Protein AF-A0A2X3UIL5-F1 (afdb_monomer_lite)

Structure (mmCIF, N/CA/C/O backbone):
data_AF-A0A2X3UIL5-F1
#
_entry.id   AF-A0A2X3UIL5-F1
#
loop_
_atom_site.group_PDB
_atom_site.id
_atom_site.type_symbol
_atom_site.label_atom_id
_atom_site.label_alt_id
_atom_site.label_comp_id
_atom_site.label_asym_id
_atom_site.label_entity_id
_atom_site.label_seq_id
_atom_site.pdbx_PDB_ins_code
_atom_site.Cartn_x
_atom_site.Cartn_y
_atom_site.Cartn_z
_atom_site.occupancy
_atom_site.B_iso_or_equiv
_atom_site.auth_seq_id
_atom_site.auth_comp_id
_atom_site.auth_asym_id
_atom_site.auth_atom_id
_atom_site.pdbx_PDB_model_num
ATOM 1 N N . MET A 1 1 ? 7.615 8.160 -7.210 1.00 90.81 1 MET A N 1
ATOM 2 C CA . MET A 1 1 ? 6.297 7.933 -7.821 1.00 90.81 1 MET A CA 1
ATOM 3 C C . MET A 1 1 ? 5.353 9.059 -7.447 1.00 90.81 1 MET A C 1
ATOM 5 O O . MET A 1 1 ? 5.347 9.493 -6.292 1.00 90.81 1 MET A O 1
ATOM 9 N N . THR A 1 2 ? 4.596 9.580 -8.404 1.00 97.50 2 THR A N 1
ATOM 10 C CA . THR A 1 2 ? 3.504 10.520 -8.120 1.00 97.50 2 THR A CA 1
ATOM 11 C C . THR A 1 2 ? 2.300 9.780 -7.537 1.00 97.50 2 THR A C 1
ATOM 13 O O . THR A 1 2 ? 2.235 8.550 -7.566 1.00 97.50 2 THR A O 1
ATOM 16 N N . THR A 1 3 ? 1.356 10.525 -6.969 1.00 97.38 3 THR A N 1
ATOM 17 C CA . THR A 1 3 ? 0.114 9.958 -6.426 1.00 97.38 3 THR A CA 1
ATOM 18 C C . THR A 1 3 ? -0.704 9.277 -7.530 1.00 97.38 3 THR A C 1
ATOM 20 O O . THR A 1 3 ? -1.241 8.191 -7.329 1.00 97.38 3 THR A O 1
ATOM 23 N N . GLU A 1 4 ? -0.719 9.848 -8.735 1.00 98.06 4 GLU A N 1
ATOM 24 C CA . GLU A 1 4 ? -1.416 9.304 -9.905 1.00 98.06 4 GLU A CA 1
ATOM 25 C C . GLU A 1 4 ? -0.794 7.990 -10.388 1.00 98.06 4 GLU A C 1
ATOM 27 O O . GLU A 1 4 ? -1.522 7.071 -10.753 1.00 98.06 4 GLU A O 1
ATOM 32 N N . GLU A 1 5 ? 0.537 7.870 -10.359 1.00 97.88 5 GLU A N 1
ATOM 33 C CA . GLU A 1 5 ? 1.237 6.628 -10.713 1.00 97.88 5 GLU A CA 1
ATOM 34 C C . GLU A 1 5 ? 0.908 5.493 -9.734 1.00 97.88 5 GLU A C 1
ATOM 36 O O . GLU A 1 5 ? 0.719 4.350 -10.152 1.00 97.88 5 GLU A O 1
ATOM 41 N N . ILE A 1 6 ? 0.809 5.802 -8.436 1.00 98.00 6 ILE A N 1
ATOM 42 C CA . ILE A 1 6 ? 0.420 4.835 -7.400 1.00 98.00 6 ILE A CA 1
ATOM 43 C C . ILE A 1 6 ? -1.042 4.411 -7.587 1.00 98.00 6 ILE A C 1
ATOM 45 O O . ILE A 1 6 ? -1.337 3.216 -7.577 1.00 98.00 6 ILE A O 1
ATOM 49 N N . ALA A 1 7 ? -1.946 5.366 -7.817 1.00 98.00 7 ALA A N 1
ATOM 50 C CA . ALA A 1 7 ? -3.358 5.083 -8.065 1.00 98.00 7 ALA A CA 1
ATOM 51 C C . ALA A 1 7 ? -3.558 4.234 -9.328 1.00 98.00 7 ALA A C 1
ATOM 53 O O . ALA A 1 7 ? -4.301 3.253 -9.306 1.00 98.00 7 ALA A O 1
ATOM 54 N N . TYR A 1 8 ? -2.862 4.571 -10.417 1.00 97.81 8 TYR A N 1
ATOM 55 C CA . TYR A 1 8 ? -2.876 3.792 -11.654 1.00 97.81 8 TYR A CA 1
ATOM 56 C C . TYR A 1 8 ? -2.426 2.349 -11.411 1.00 97.81 8 TYR A C 1
ATOM 58 O O . TYR A 1 8 ? -3.108 1.414 -11.827 1.00 97.81 8 TYR A O 1
ATOM 66 N N . LEU A 1 9 ? -1.312 2.167 -10.698 1.00 97.31 9 LEU A N 1
ATOM 67 C CA . LEU A 1 9 ? -0.779 0.848 -10.384 1.00 97.31 9 LEU A CA 1
ATOM 68 C C . LEU A 1 9 ? -1.770 0.008 -9.567 1.00 97.31 9 LEU A C 1
ATOM 70 O O . LEU A 1 9 ? -2.045 -1.131 -9.930 1.00 97.31 9 LEU A O 1
ATOM 74 N N . ILE A 1 10 ? -2.289 0.544 -8.460 1.00 97.56 10 ILE A N 1
ATOM 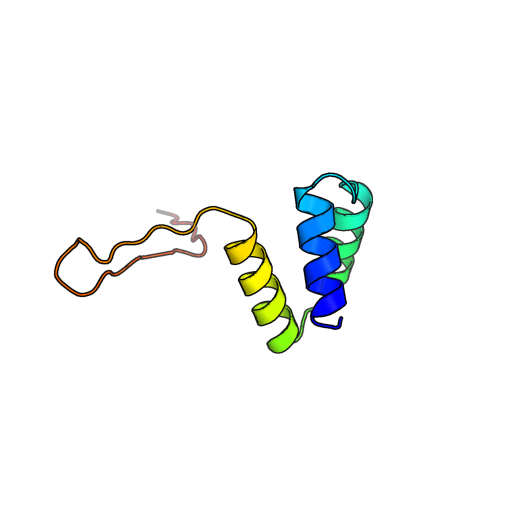75 C CA . ILE A 1 10 ? -3.162 -0.220 -7.560 1.00 97.56 10 ILE A CA 1
ATOM 76 C C . ILE A 1 10 ? -4.470 -0.579 -8.250 1.00 97.56 10 ILE A C 1
ATOM 78 O O . ILE A 1 10 ? -4.873 -1.740 -8.226 1.00 97.56 10 ILE A O 1
ATOM 82 N N . ARG A 1 11 ? -5.101 0.381 -8.931 1.00 97.62 11 ARG A N 1
ATOM 83 C CA . ARG A 1 11 ? -6.360 0.131 -9.641 1.00 97.62 11 ARG A CA 1
ATOM 84 C C . ARG A 1 11 ? -6.169 -0.850 -10.786 1.00 97.62 11 ARG A C 1
ATOM 86 O O . ARG A 1 11 ? -6.967 -1.770 -10.900 1.00 97.62 11 ARG A O 1
ATOM 93 N N . GLY A 1 12 ? -5.102 -0.688 -11.570 1.00 97.81 12 GLY A N 1
ATOM 94 C CA . GLY A 1 12 ? -4.773 -1.592 -12.669 1.00 97.81 12 GLY A CA 1
ATOM 95 C C . GLY A 1 12 ? -4.439 -3.008 -12.198 1.00 97.81 12 GLY A C 1
ATOM 96 O O . GLY A 1 12 ? -4.783 -3.976 -12.866 1.00 97.81 12 GLY A O 1
ATOM 97 N N . TYR A 1 13 ? -3.801 -3.162 -11.036 1.00 97.75 13 TYR A N 1
ATOM 98 C CA . TYR A 1 13 ? -3.548 -4.487 -10.470 1.00 97.75 13 TYR A CA 1
ATOM 99 C C . TYR A 1 13 ? -4.836 -5.146 -9.964 1.00 97.75 13 TYR A C 1
ATOM 101 O O . TYR A 1 13 ? -5.094 -6.308 -10.266 1.00 97.75 13 TYR A O 1
ATOM 109 N N . VAL A 1 14 ? -5.682 -4.398 -9.251 1.00 97.31 14 VAL A N 1
ATOM 110 C CA . VAL A 1 14 ? -6.959 -4.906 -8.722 1.00 97.31 14 VAL A CA 1
ATOM 111 C C . VAL A 1 14 ? -7.953 -5.239 -9.843 1.00 97.31 14 VAL A C 1
ATOM 113 O O . VAL A 1 14 ? -8.691 -6.215 -9.721 1.00 97.31 14 VAL A O 1
ATOM 116 N N . SER A 1 15 ? -7.964 -4.483 -10.947 1.00 97.06 15 SER A N 1
ATOM 117 C CA . SER A 1 15 ? -8.790 -4.782 -12.128 1.00 97.06 15 SER A CA 1
ATOM 118 C C . SER A 1 15 ? -8.259 -5.941 -12.980 1.00 97.06 15 SER A C 1
ATOM 120 O O . SER A 1 15 ? -8.989 -6.447 -13.831 1.00 97.06 15 SER A O 1
ATOM 122 N N . GLY A 1 16 ? -7.014 -6.377 -12.754 1.00 96.94 16 GLY A N 1
ATOM 123 C CA . GLY A 1 16 ? -6.338 -7.409 -13.543 1.00 96.94 16 GLY A CA 1
ATOM 124 C C . GLY A 1 16 ? -5.692 -6.905 -14.840 1.00 96.94 16 GLY A C 1
ATOM 125 O O . GLY A 1 16 ? -5.183 -7.714 -15.615 1.00 96.94 16 GLY A O 1
ATOM 126 N N . ASP A 1 17 ? -5.677 -5.591 -15.079 1.00 98.06 17 ASP A N 1
ATOM 127 C CA . ASP A 1 17 ? -5.038 -4.976 -16.251 1.00 98.06 17 ASP A CA 1
ATOM 128 C C . ASP A 1 17 ? -3.502 -4.977 -16.148 1.00 98.06 17 ASP A C 1
ATOM 130 O O . ASP A 1 17 ? -2.799 -5.001 -17.162 1.00 98.06 17 ASP A O 1
ATOM 134 N N . ILE A 1 18 ? -2.966 -4.956 -14.922 1.00 97.69 18 ILE A N 1
ATOM 135 C CA . ILE A 1 18 ? -1.530 -5.047 -14.639 1.00 97.69 18 ILE A CA 1
ATOM 136 C C . ILE A 1 18 ? -1.209 -6.468 -14.154 1.00 97.69 18 ILE A C 1
ATOM 138 O O . ILE A 1 18 ? -1.677 -6.864 -13.089 1.00 97.69 18 ILE A O 1
ATOM 142 N N . PRO A 1 19 ? -0.381 -7.237 -14.879 1.00 97.56 19 PRO A N 1
ATOM 143 C CA . PRO A 1 19 ? -0.049 -8.607 -14.508 1.00 97.56 19 PRO A CA 1
ATOM 144 C C . PRO A 1 19 ? 0.936 -8.698 -13.331 1.00 97.56 19 PRO A C 1
ATOM 146 O O . PRO A 1 19 ? 1.833 -7.863 -13.168 1.00 97.56 19 PRO A O 1
ATOM 149 N N . ASP A 1 20 ? 0.852 -9.797 -12.577 1.00 97.75 20 ASP A N 1
ATOM 150 C CA . ASP A 1 20 ? 1.647 -10.080 -11.370 1.00 97.75 20 ASP A CA 1
ATOM 151 C C . ASP A 1 20 ? 3.162 -9.915 -11.555 1.00 97.75 20 ASP A C 1
ATOM 153 O O . ASP A 1 20 ? 3.874 -9.499 -10.637 1.00 97.75 20 ASP A O 1
ATOM 157 N N . TYR A 1 21 ? 3.696 -10.217 -12.743 1.00 97.31 21 TYR A N 1
ATOM 158 C CA . TYR A 1 21 ? 5.133 -10.089 -12.998 1.00 97.31 21 TYR A CA 1
ATOM 159 C C . TYR A 1 21 ? 5.610 -8.625 -12.979 1.00 97.31 21 TYR A C 1
ATOM 161 O O . TYR A 1 21 ? 6.760 -8.359 -12.634 1.00 97.31 21 TYR A O 1
ATOM 169 N N . GLN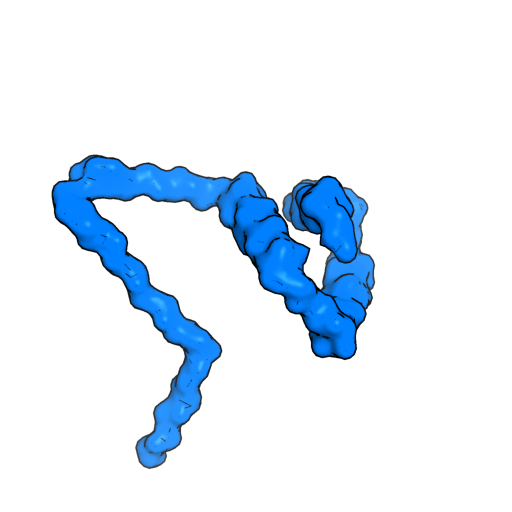 A 1 22 ? 4.745 -7.658 -13.312 1.00 97.69 22 GLN A N 1
ATOM 170 C CA . GLN A 1 22 ? 5.077 -6.233 -13.205 1.00 97.69 22 GLN A CA 1
ATOM 171 C C . GLN A 1 22 ? 5.022 -5.763 -11.751 1.00 97.69 22 GLN A C 1
ATOM 173 O O . GLN A 1 22 ? 5.918 -5.047 -11.302 1.00 97.69 22 GLN A O 1
ATOM 178 N N . VAL A 1 23 ? 4.018 -6.211 -10.992 1.00 97.12 23 VAL A N 1
ATOM 179 C CA . VAL A 1 23 ? 3.871 -5.846 -9.574 1.00 97.12 23 VAL A CA 1
ATOM 180 C C . VAL A 1 23 ? 4.972 -6.468 -8.720 1.00 97.12 23 VAL A C 1
ATOM 182 O O . VAL A 1 23 ? 5.537 -5.795 -7.863 1.00 97.12 23 VAL A O 1
ATOM 185 N N . SER A 1 24 ? 5.359 -7.713 -8.993 1.00 97.25 24 SER A N 1
ATOM 186 C CA . SER A 1 24 ? 6.489 -8.361 -8.312 1.00 97.25 24 SER A CA 1
ATOM 187 C C . SER A 1 24 ? 7.829 -7.681 -8.617 1.00 97.25 24 SER A C 1
ATOM 189 O O . SER A 1 24 ? 8.628 -7.470 -7.701 1.00 97.25 24 SER A O 1
ATOM 191 N N . ALA A 1 25 ? 8.065 -7.258 -9.865 1.00 97.62 25 ALA A N 1
ATOM 192 C CA . ALA A 1 25 ? 9.245 -6.467 -10.217 1.00 97.62 25 AL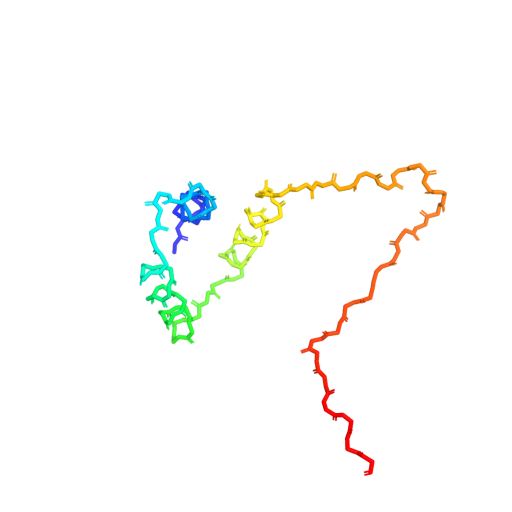A A CA 1
ATOM 193 C C . ALA A 1 25 ? 9.275 -5.120 -9.473 1.00 97.62 25 ALA A C 1
ATOM 195 O O . ALA A 1 25 ? 10.316 -4.727 -8.940 1.00 97.62 25 ALA A O 1
ATOM 196 N N . LEU A 1 26 ? 8.131 -4.435 -9.376 1.00 97.12 26 LEU A N 1
ATOM 197 C CA . LEU A 1 26 ? 8.015 -3.196 -8.612 1.00 97.12 26 LEU A CA 1
ATOM 198 C C . LEU A 1 26 ? 8.228 -3.420 -7.110 1.00 97.12 26 LEU A C 1
ATOM 200 O O . LEU A 1 26 ? 8.952 -2.649 -6.485 1.00 97.12 26 LEU A O 1
ATOM 204 N N . ALA A 1 27 ? 7.652 -4.474 -6.529 1.00 97.81 27 ALA A N 1
ATOM 205 C CA . ALA A 1 27 ? 7.840 -4.808 -5.119 1.00 97.81 27 ALA A CA 1
ATOM 206 C C . ALA A 1 27 ? 9.327 -5.019 -4.789 1.00 97.81 27 ALA A C 1
ATOM 208 O O . ALA A 1 27 ? 9.820 -4.525 -3.774 1.00 97.81 27 ALA A O 1
ATOM 209 N N . MET A 1 28 ? 10.070 -5.674 -5.685 1.00 98.31 28 MET A N 1
ATOM 210 C CA . MET A 1 28 ? 11.520 -5.818 -5.556 1.00 98.31 28 MET A CA 1
ATOM 211 C C . MET A 1 28 ? 12.252 -4.471 -5.661 1.00 98.31 28 MET A C 1
ATOM 213 O O . MET A 1 28 ? 13.188 -4.206 -4.905 1.00 98.31 28 MET A O 1
ATOM 217 N N . ALA A 1 29 ? 11.822 -3.583 -6.560 1.00 97.81 29 ALA A N 1
ATOM 218 C CA . ALA A 1 29 ? 12.388 -2.239 -6.660 1.00 97.81 29 ALA A CA 1
ATOM 219 C C . ALA A 1 29 ? 12.148 -1.421 -5.377 1.00 97.81 29 ALA A C 1
ATOM 221 O O . ALA A 1 29 ? 13.083 -0.802 -4.869 1.00 97.81 29 ALA A O 1
ATOM 222 N N . ILE A 1 30 ? 10.934 -1.476 -4.820 1.00 97.88 30 ILE A N 1
ATOM 223 C CA . ILE A 1 30 ? 10.565 -0.841 -3.546 1.00 97.88 30 ILE A CA 1
ATOM 224 C C . ILE A 1 30 ? 11.407 -1.402 -2.399 1.00 97.88 30 ILE A C 1
ATOM 226 O O . ILE A 1 30 ? 11.905 -0.630 -1.586 1.00 97.88 30 ILE A O 1
ATOM 230 N N . TYR A 1 31 ? 11.637 -2.715 -2.352 1.00 97.50 31 TYR A N 1
ATOM 231 C CA . TYR A 1 31 ? 12.486 -3.331 -1.331 1.00 97.50 31 TYR A CA 1
ATOM 232 C C . TYR A 1 31 ? 13.901 -2.728 -1.307 1.00 97.50 31 TYR A C 1
ATOM 234 O O . TYR A 1 31 ? 14.426 -2.414 -0.241 1.00 97.50 31 TYR A O 1
ATOM 242 N N . TYR A 1 32 ? 14.510 -2.516 -2.478 1.00 98.12 32 TYR A N 1
ATOM 243 C CA . TYR A 1 32 ? 15.869 -1.973 -2.567 1.00 98.12 32 TYR A CA 1
ATOM 244 C C . TYR A 1 32 ? 15.957 -0.447 -2.493 1.00 98.12 32 TYR A C 1
ATOM 246 O O . TYR A 1 32 ? 16.994 0.082 -2.089 1.00 98.12 32 TYR A O 1
ATOM 254 N N . LYS A 1 33 ? 14.929 0.277 -2.943 1.00 97.75 33 LYS A N 1
ATOM 255 C CA . LYS A 1 33 ? 14.944 1.748 -3.030 1.00 97.75 33 LYS A CA 1
ATOM 256 C C . LYS A 1 33 ? 14.183 2.435 -1.902 1.00 97.75 33 LYS A C 1
ATOM 258 O O . LYS A 1 33 ? 14.407 3.621 -1.670 1.00 97.75 33 LYS A O 1
ATOM 263 N N . GLY A 1 34 ? 13.339 1.699 -1.189 1.00 97.50 34 GLY A N 1
ATOM 264 C CA . GLY A 1 34 ? 12.396 2.245 -0.227 1.00 97.50 34 GLY A CA 1
ATOM 265 C C . GLY A 1 34 ? 11.316 3.102 -0.888 1.00 97.50 34 GLY A C 1
ATOM 266 O O . GLY A 1 34 ? 11.223 3.215 -2.110 1.00 97.50 34 GLY A O 1
ATOM 267 N N . MET A 1 35 ? 10.501 3.718 -0.038 1.00 98.19 35 MET A N 1
ATOM 268 C CA . MET A 1 35 ? 9.487 4.703 -0.403 1.00 98.19 35 MET A CA 1
ATOM 269 C C . MET A 1 35 ? 9.544 5.854 0.600 1.00 98.19 35 MET A C 1
ATOM 271 O O . MET A 1 35 ? 9.863 5.662 1.776 1.00 98.19 35 MET A O 1
ATOM 275 N N . SER A 1 36 ? 9.235 7.060 0.143 1.00 98.38 36 SER A N 1
ATOM 276 C CA . SER A 1 36 ? 9.026 8.213 1.017 1.00 98.38 36 SER A CA 1
ATOM 277 C C . SER A 1 36 ? 7.720 8.081 1.806 1.00 98.38 36 SER A C 1
ATOM 279 O O . SER A 1 36 ? 6.809 7.354 1.415 1.00 98.38 36 SER A O 1
ATOM 281 N N . ILE A 1 37 ? 7.584 8.841 2.897 1.00 98.25 37 ILE A N 1
ATOM 282 C CA . ILE A 1 37 ? 6.358 8.850 3.715 1.00 98.25 37 ILE A CA 1
ATOM 283 C C . ILE A 1 37 ? 5.118 9.222 2.892 1.00 98.25 37 ILE A C 1
ATOM 285 O O . ILE A 1 37 ? 4.070 8.612 3.077 1.00 98.25 37 ILE A O 1
ATOM 289 N N . ARG A 1 38 ? 5.243 10.170 1.951 1.00 98.25 38 ARG A N 1
ATOM 290 C CA . ARG A 1 38 ? 4.155 10.525 1.026 1.00 98.25 38 ARG A CA 1
ATOM 291 C C . ARG A 1 38 ? 3.732 9.321 0.188 1.00 98.25 38 ARG A C 1
ATOM 293 O O . ARG A 1 38 ? 2.553 9.027 0.099 1.00 98.25 38 ARG A O 1
ATOM 300 N N . GLU A 1 39 ? 4.690 8.609 -0.398 1.00 98.38 39 GLU A N 1
ATOM 301 C CA . GLU A 1 39 ? 4.384 7.456 -1.248 1.00 98.38 39 GLU A CA 1
ATOM 302 C C . GLU A 1 39 ? 3.776 6.299 -0.443 1.00 98.38 39 GLU A C 1
ATOM 304 O O . GLU A 1 39 ? 2.869 5.638 -0.933 1.00 98.38 39 GLU A O 1
ATOM 309 N N . ILE A 1 40 ? 4.233 6.068 0.795 1.00 98.19 40 ILE A N 1
ATOM 310 C CA . ILE A 1 40 ? 3.645 5.063 1.699 1.00 98.19 40 ILE A CA 1
ATOM 311 C C . ILE A 1 40 ? 2.202 5.436 2.057 1.00 98.19 40 ILE A C 1
ATOM 313 O O . ILE A 1 40 ? 1.327 4.569 2.050 1.00 98.19 40 ILE A O 1
ATOM 317 N N . HIS A 1 41 ? 1.952 6.711 2.363 1.00 98.12 41 HIS A N 1
ATOM 318 C CA . HIS A 1 41 ? 0.610 7.226 2.622 1.00 98.12 41 HIS A CA 1
ATOM 319 C C . HIS A 1 41 ? -0.300 7.002 1.410 1.00 98.12 41 HIS A C 1
ATOM 321 O O . HIS A 1 41 ? -1.327 6.347 1.546 1.00 98.12 41 HIS A O 1
ATOM 327 N N . ASP A 1 42 ? 0.118 7.456 0.227 1.00 98.31 42 ASP A N 1
ATOM 328 C CA . ASP A 1 42 ? -0.665 7.344 -1.008 1.00 98.31 42 ASP A CA 1
ATOM 329 C C . ASP A 1 42 ? -0.951 5.877 -1.365 1.00 98.31 42 ASP A C 1
ATOM 331 O O . ASP A 1 42 ? -2.082 5.529 -1.702 1.00 98.31 42 ASP A O 1
ATOM 335 N N . LEU A 1 43 ? 0.044 4.993 -1.213 1.00 98.12 43 LEU A N 1
ATOM 336 C CA . LEU A 1 43 ? -0.121 3.551 -1.404 1.00 98.12 43 LEU A CA 1
ATOM 337 C C . LEU A 1 43 ? -1.162 2.975 -0.439 1.00 98.12 43 LEU A C 1
ATOM 339 O O . LEU A 1 43 ? -2.050 2.238 -0.856 1.00 98.12 43 LEU A O 1
ATOM 343 N N . THR A 1 44 ? -1.073 3.327 0.843 1.00 97.75 44 THR A N 1
ATOM 344 C CA . THR A 1 44 ? -2.004 2.842 1.871 1.00 97.75 44 THR A CA 1
ATOM 345 C C . THR A 1 44 ? -3.424 3.329 1.596 1.00 97.75 44 THR A C 1
ATOM 347 O O . THR A 1 44 ? -4.370 2.548 1.679 1.00 97.75 44 THR A O 1
ATOM 350 N N . THR A 1 45 ? -3.586 4.602 1.235 1.00 97.56 45 THR A N 1
ATOM 351 C CA . THR A 1 45 ? -4.888 5.194 0.919 1.00 97.56 45 THR A CA 1
ATOM 352 C C . THR A 1 45 ? -5.533 4.528 -0.294 1.00 97.56 45 THR A C 1
ATOM 354 O O . THR A 1 45 ? -6.707 4.170 -0.217 1.00 97.56 45 THR A O 1
ATOM 357 N N . GLU A 1 46 ? -4.787 4.300 -1.380 1.00 97.75 46 GLU A N 1
ATOM 358 C CA . GLU A 1 46 ? -5.327 3.612 -2.562 1.00 97.75 46 GLU A CA 1
ATOM 359 C C . GLU A 1 46 ? -5.627 2.129 -2.286 1.00 97.75 46 GLU A C 1
ATOM 361 O O . GLU A 1 46 ? -6.601 1.590 -2.804 1.00 97.75 46 GLU A O 1
ATOM 366 N N . MET A 1 47 ? -4.859 1.457 -1.419 1.00 96.69 47 MET A N 1
ATOM 367 C CA . MET A 1 47 ? -5.189 0.091 -0.992 1.00 96.69 47 MET A CA 1
ATOM 368 C C . MET A 1 47 ? -6.490 0.043 -0.179 1.00 96.69 47 MET A C 1
ATOM 370 O O . MET A 1 47 ? -7.313 -0.840 -0.409 1.00 96.69 47 MET A O 1
ATOM 374 N N . VAL A 1 48 ? -6.715 0.994 0.735 1.00 96.88 48 VAL A N 1
ATOM 375 C CA . VAL A 1 48 ? -7.967 1.085 1.512 1.00 96.88 48 VAL A CA 1
ATOM 376 C C . VAL A 1 48 ? -9.159 1.383 0.604 1.00 96.88 48 VAL A C 1
ATOM 378 O O . VAL A 1 48 ? -10.217 0.782 0.766 1.00 96.88 48 VAL A O 1
ATOM 381 N N . SER A 1 49 ? -8.999 2.287 -0.365 1.00 95.56 49 SER A N 1
ATOM 382 C CA . SER A 1 49 ? -10.079 2.658 -1.286 1.00 95.56 49 SER A CA 1
ATOM 383 C C . SER A 1 49 ? -10.398 1.577 -2.324 1.00 95.56 49 SER A C 1
ATOM 385 O O . SER A 1 49 ? -11.474 1.616 -2.916 1.00 95.56 49 SER A O 1
ATOM 387 N N . SER A 1 50 ? -9.499 0.608 -2.527 1.00 95.06 50 SER A N 1
ATOM 388 C CA . SER A 1 50 ? -9.697 -0.498 -3.472 1.00 95.06 50 SER A CA 1
ATOM 389 C C . SER A 1 50 ? -10.725 -1.546 -3.022 1.00 95.06 50 SER A C 1
ATOM 391 O O . SER A 1 50 ? -11.129 -2.378 -3.834 1.00 95.06 50 SER A O 1
ATOM 393 N N . GLY A 1 51 ? -11.150 -1.517 -1.754 1.00 93.06 51 GLY A N 1
ATOM 394 C CA . GLY A 1 51 ? -12.073 -2.491 -1.173 1.00 93.06 51 GLY A CA 1
ATOM 395 C C . GLY A 1 51 ? -13.210 -1.868 -0.363 1.00 93.06 51 GLY A C 1
ATOM 396 O O . GLY A 1 51 ? -13.409 -0.652 -0.341 1.00 93.06 51 GLY A O 1
ATOM 397 N N . ASP A 1 52 ? -13.959 -2.732 0.320 1.00 94.38 52 ASP A N 1
ATOM 398 C CA . ASP A 1 52 ? -15.082 -2.324 1.161 1.00 94.38 52 ASP A CA 1
ATOM 399 C C . ASP A 1 52 ? -14.617 -1.555 2.405 1.00 94.38 52 ASP A C 1
ATOM 401 O O . ASP A 1 52 ? -13.647 -1.921 3.073 1.00 94.38 52 ASP A O 1
ATOM 405 N N . GLN A 1 53 ? -15.371 -0.514 2.761 1.00 94.81 53 GLN A N 1
ATOM 406 C CA . GLN A 1 53 ? -15.165 0.269 3.976 1.00 94.81 53 GLN A CA 1
ATOM 407 C C . GLN A 1 53 ? -16.367 0.096 4.901 1.00 94.81 53 GLN A C 1
ATOM 409 O O . GLN A 1 53 ? -17.496 0.439 4.552 1.00 94.81 53 GLN A O 1
ATOM 414 N N . TYR A 1 54 ? -16.120 -0.450 6.089 1.00 91.62 54 TYR A N 1
ATOM 415 C CA . TYR A 1 54 ? -17.166 -0.704 7.073 1.00 91.62 54 TYR A CA 1
ATOM 416 C C . TYR A 1 54 ? -17.484 0.559 7.872 1.00 91.62 54 TYR A C 1
ATOM 418 O O . TYR A 1 54 ? -16.606 1.124 8.526 1.00 91.62 54 TYR A O 1
ATOM 426 N N . ASP A 1 55 ? -18.755 0.961 7.876 1.00 92.62 55 ASP A N 1
ATOM 427 C CA . ASP A 1 55 ? -19.241 1.994 8.786 1.00 92.62 55 ASP A CA 1
ATOM 428 C C . ASP A 1 55 ? -19.581 1.384 10.154 1.00 92.62 55 ASP A C 1
ATOM 430 O O . ASP A 1 55 ? -20.496 0.573 10.295 1.00 92.62 55 ASP A O 1
ATOM 434 N N . LEU A 1 56 ? -18.832 1.792 11.177 1.00 92.31 56 LEU A N 1
ATOM 435 C CA . LEU A 1 56 ? -19.031 1.373 12.565 1.00 92.31 56 LEU A CA 1
ATOM 436 C C . LEU A 1 56 ? -19.771 2.438 13.388 1.00 92.31 56 LEU A C 1
ATOM 438 O O . LEU A 1 56 ? -19.763 2.377 14.619 1.00 92.31 56 LEU A O 1
ATOM 442 N N . SER A 1 57 ? -20.378 3.444 12.754 1.00 91.88 57 SER A N 1
ATOM 443 C CA . SER A 1 57 ? -21.094 4.540 13.421 1.00 91.88 57 SER A CA 1
ATOM 444 C C . SER A 1 57 ? -22.206 4.061 14.364 1.00 91.88 57 SER A C 1
ATOM 446 O O . SER A 1 57 ? -22.419 4.684 15.401 1.00 91.88 57 SER A O 1
ATOM 448 N N . SER A 1 58 ? -22.836 2.921 14.069 1.00 93.19 58 SER A N 1
ATOM 449 C CA . SER A 1 58 ? -23.934 2.327 14.848 1.00 93.19 58 SER A CA 1
ATOM 450 C C . SER A 1 58 ? -23.536 1.758 16.216 1.00 93.19 58 SER A C 1
ATOM 452 O O . SER A 1 58 ? -24.407 1.508 17.047 1.00 93.19 58 SER A O 1
ATOM 454 N N . ILE A 1 59 ? -22.242 1.545 16.472 1.00 92.06 59 ILE A N 1
ATOM 455 C CA . ILE A 1 59 ? -21.739 1.044 17.758 1.00 92.06 59 ILE A CA 1
ATOM 456 C C . ILE A 1 59 ? -21.395 2.245 18.644 1.00 92.06 59 ILE A C 1
ATOM 458 O O . ILE A 1 59 ? -20.582 3.085 18.259 1.00 92.06 59 ILE A O 1
ATOM 462 N N . GLU A 1 60 ? -21.978 2.347 19.836 1.00 91.50 60 GLU A N 1
ATOM 463 C CA . GLU A 1 60 ? -21.659 3.437 20.765 1.00 91.50 60 GLU A CA 1
ATOM 464 C C . GLU A 1 60 ? -20.237 3.304 21.342 1.00 91.50 60 GLU A C 1
ATOM 466 O O . GLU A 1 60 ? -19.764 2.208 21.644 1.00 91.50 60 GLU A O 1
ATOM 471 N N . GLY A 1 61 ? -19.546 4.437 21.509 1.00 92.00 61 GLY A N 1
ATOM 472 C CA . GLY A 1 61 ? -18.183 4.500 22.052 1.00 92.00 61 GLY A CA 1
ATOM 473 C C . GLY A 1 61 ? -17.061 4.558 21.004 1.00 92.00 61 GLY A C 1
ATOM 474 O O . GLY A 1 61 ? -17.287 4.561 19.790 1.00 92.00 61 GLY A O 1
ATOM 475 N N . VAL A 1 62 ? -15.818 4.658 21.493 1.00 90.88 62 VAL A N 1
ATOM 476 C CA . VAL A 1 62 ? -14.604 4.707 20.658 1.00 90.88 62 VAL A CA 1
ATOM 477 C C . VAL A 1 62 ? -14.229 3.291 20.233 1.00 90.88 62 VAL A C 1
ATOM 479 O O . VAL A 1 62 ? -13.986 2.428 21.075 1.00 90.88 62 VAL A O 1
ATOM 482 N N . LYS A 1 63 ? -14.160 3.063 18.919 1.00 91.44 63 LYS A N 1
ATOM 483 C CA . LYS A 1 63 ? -13.744 1.781 18.349 1.00 91.44 63 LYS A CA 1
ATOM 484 C C . LYS A 1 63 ? -12.226 1.709 18.370 1.00 91.44 63 LYS A C 1
ATOM 486 O O . LYS A 1 63 ? -11.554 2.618 17.891 1.00 91.44 63 LYS A O 1
ATOM 491 N N . VAL A 1 64 ? -11.703 0.636 18.947 1.00 92.50 64 VAL A N 1
ATOM 492 C CA . VAL A 1 64 ? -10.267 0.385 19.059 1.00 92.50 64 VAL A CA 1
ATOM 493 C C . VAL A 1 64 ? -9.975 -0.939 18.380 1.00 92.50 64 VAL A C 1
ATOM 495 O O . VAL A 1 64 ? -10.656 -1.928 18.642 1.00 92.50 64 VAL A O 1
ATOM 498 N N . ASP A 1 65 ? -8.952 -0.945 17.535 1.00 92.69 65 ASP A N 1
ATOM 499 C CA . ASP A 1 65 ? -8.424 -2.150 16.909 1.00 92.69 65 ASP A CA 1
ATOM 500 C C . ASP A 1 65 ? -6.969 -2.379 17.343 1.00 92.69 65 ASP A C 1
ATOM 502 O O . ASP A 1 65 ? -6.258 -1.448 17.737 1.00 92.69 65 ASP A O 1
ATOM 506 N N . LYS A 1 66 ? -6.521 -3.635 17.304 1.00 93.06 66 LYS A N 1
ATOM 507 C CA . LYS A 1 66 ? -5.172 -4.044 17.690 1.00 93.06 66 LYS A CA 1
ATOM 508 C C . LYS A 1 66 ? -4.563 -4.901 16.589 1.00 93.06 66 LYS A C 1
ATOM 510 O O . LYS A 1 66 ? -4.893 -6.075 16.435 1.00 93.06 66 LYS A O 1
ATOM 515 N N . HIS A 1 67 ? -3.533 -4.357 15.949 1.00 93.88 67 HIS A N 1
ATOM 516 C CA . HIS A 1 67 ? -2.698 -5.070 14.986 1.00 93.88 67 HIS A CA 1
ATOM 517 C C . HIS A 1 67 ? -1.334 -5.456 15.593 1.00 93.88 67 HIS A C 1
ATOM 519 O O . HIS A 1 67 ? -0.812 -4.771 16.472 1.00 93.88 67 HIS A O 1
ATOM 525 N N . SER A 1 68 ? -0.743 -6.575 15.167 1.00 91.06 68 SER A N 1
ATOM 526 C CA . SER A 1 68 ? 0.618 -6.983 15.551 1.00 91.06 68 SER A CA 1
ATOM 527 C C . SER A 1 68 ? 1.427 -7.274 14.300 1.00 91.06 68 SER A C 1
ATOM 529 O O . SER A 1 68 ? 0.974 -8.025 13.448 1.00 91.06 68 SER A O 1
ATOM 531 N N . THR A 1 69 ? 2.650 -6.752 14.238 1.00 89.31 69 THR A N 1
ATOM 532 C CA . THR A 1 69 ? 3.586 -6.934 13.116 1.00 89.31 69 THR A CA 1
ATOM 533 C C . THR A 1 69 ? 4.181 -8.346 13.020 1.00 89.31 69 THR A C 1
ATOM 535 O O . THR 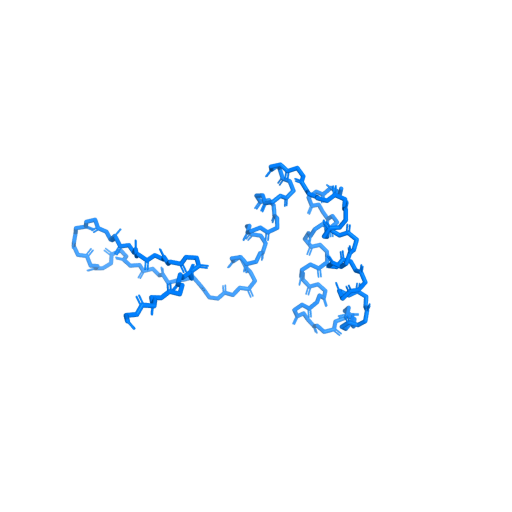A 1 69 ? 5.021 -8.600 12.165 1.00 89.31 69 THR A O 1
ATOM 538 N N . GLY A 1 70 ? 3.783 -9.257 13.916 1.00 77.75 70 GLY A N 1
ATOM 539 C CA . GLY A 1 70 ? 4.395 -10.570 14.096 1.00 77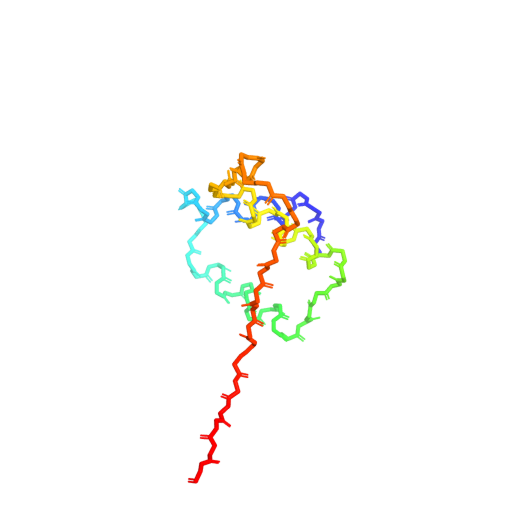.75 70 GLY A CA 1
ATOM 540 C C . GLY A 1 70 ? 5.566 -10.535 15.082 1.00 77.75 70 GLY A C 1
ATOM 541 O O . GLY A 1 70 ? 6.442 -9.678 15.018 1.00 77.75 70 GLY A O 1
ATOM 542 N N . VAL A 1 71 ? 5.571 -11.478 16.026 1.00 77.38 71 VAL A N 1
ATOM 543 C CA . VAL A 1 71 ? 6.695 -11.747 16.933 1.00 77.38 71 VAL A CA 1
ATOM 544 C C . VAL A 1 71 ? 6.754 -13.248 17.204 1.00 77.38 71 VAL A C 1
ATOM 546 O O . VAL A 1 71 ? 5.721 -13.875 17.446 1.00 77.38 71 VAL A O 1
ATOM 549 N N . LEU A 1 72 ? 7.951 -13.835 17.172 1.00 71.12 72 LEU A N 1
ATOM 550 C CA . LEU A 1 72 ? 8.151 -15.234 17.544 1.00 71.12 72 LEU A CA 1
ATOM 551 C C . LEU A 1 72 ? 8.276 -15.339 19.070 1.00 71.12 72 LEU A C 1
ATOM 553 O O . LEU A 1 72 ? 9.209 -14.796 19.658 1.00 71.12 72 LEU A O 1
ATOM 557 N N . LYS A 1 73 ? 7.347 -16.046 19.723 1.00 68.25 73 LYS A N 1
ATOM 558 C CA . LYS A 1 73 ? 7.490 -16.416 21.139 1.00 68.25 73 LYS A CA 1
ATOM 559 C C . LYS A 1 73 ? 8.239 -17.745 21.240 1.00 68.25 73 LYS A C 1
ATOM 561 O O . LYS A 1 73 ? 7.642 -18.789 21.006 1.00 68.25 73 LYS A O 1
ATOM 566 N N . ILE A 1 74 ? 9.518 -17.701 21.608 1.00 63.03 74 ILE A N 1
ATOM 567 C CA . ILE A 1 74 ? 10.281 -18.888 22.017 1.00 63.03 74 ILE A CA 1
ATOM 568 C C . ILE A 1 74 ? 10.040 -19.081 23.522 1.00 63.03 74 ILE A C 1
ATOM 570 O O . ILE A 1 74 ? 10.257 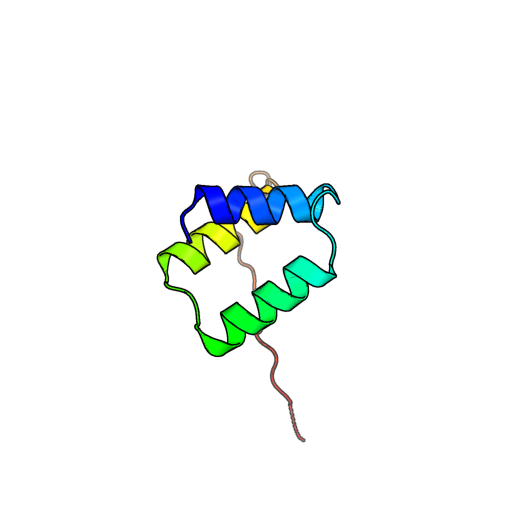-18.149 24.299 1.00 63.03 74 ILE A O 1
ATOM 574 N N . ARG A 1 75 ? 9.520 -20.247 23.911 1.00 55.34 75 ARG A N 1
ATOM 575 C CA . ARG A 1 75 ? 9.443 -20.717 25.300 1.00 55.34 75 ARG A CA 1
ATOM 576 C C . ARG A 1 75 ? 10.411 -21.868 25.485 1.00 55.34 75 ARG A C 1
ATOM 578 O O . ARG A 1 75 ? 10.490 -22.684 24.542 1.00 55.34 75 ARG A O 1
#

Radius of gyration: 16.53 Å; chains: 1; bounding box: 40×31×42 Å

Organism: Streptococcus thermophilus (NCBI:txid1308)

pLDDT: mean 93.88, std 8.11, range [55.34, 98.38]

InterPro domains:
  IPR000053 Thymidine/pyrimidine-nucleoside phosphorylase [PTHR10515] (1-70)
  IPR017459 Glycosyl transferase family 3, N-terminal domain [PF02885] (2-51)
  IPR036320 Glycosyl transferase family 3, N-terminal domain superfamily [SSF47648] (2-52)

Secondary structure (DSSP, 8-state):
--HHHHHHHHHHHHHT-S-HHHHHHHHHHHHHH---HHHHHHHHHHHHHTS-----TTS-S--------------

Sequence (75 aa):
MTTEEIAYLIRGYVSGDIPDYQVSALAMAIYYKGMSIREIHDLTTEMVSSGDQYDLSSIEGVKVDKHSTGVLKIR

Foldseek 3Di:
DDLVVLLCVLLCVLVVVDDPVVVVVVVVVCVVPPDDPVSVVSNVVSVQVSDDDDDPVPDPDDDDDDDDPDDDDDD